Protein AF-K9ZYZ9-F1 (afdb_monomer_lite)

Sequence (178 aa):
MTRHLSLLMTLSVLTFGAAQAQQATPPATPASPTATEELRNLQREARQLELLSGLSAQDRATFEAWQREREAYLTRARELQTRELRAYMEALRGGKTPTAARADAEAAVLNDRRALEEQATRLRTTAREQATRYPRLAPGLGVQDRRAGAVRGGRADGVKFQRGVGPRDLRFAPHRHR

Radius of gyration: 36.18 Å; chains: 1; bounding box: 77×47×142 Å

Structure (mmCIF, N/CA/C/O backbone):
data_AF-K9ZYZ9-F1
#
_entry.id   AF-K9ZYZ9-F1
#
loop_
_atom_site.group_PDB
_atom_site.id
_atom_site.type_symbol
_atom_site.label_atom_id
_atom_site.label_alt_id
_atom_site.label_comp_id
_atom_site.label_asym_id
_atom_site.label_entity_id
_atom_site.label_seq_id
_atom_site.pdbx_PDB_ins_code
_atom_site.Cartn_x
_atom_site.Cartn_y
_atom_site.Cartn_z
_atom_site.occupancy
_atom_site.B_iso_or_equiv
_atom_site.auth_seq_id
_atom_site.auth_comp_id
_atom_site.auth_asym_id
_atom_site.auth_atom_id
_atom_site.pdbx_PDB_model_num
ATOM 1 N N . MET A 1 1 ? 34.414 -13.659 81.671 1.00 37.47 1 MET A N 1
ATOM 2 C CA . MET A 1 1 ? 35.618 -13.222 82.411 1.00 37.47 1 MET A CA 1
ATOM 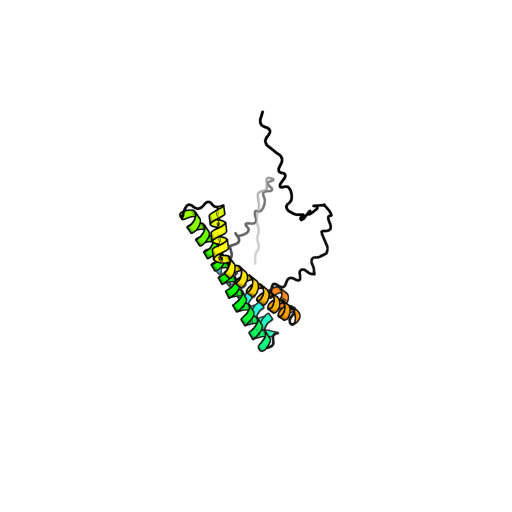3 C C . MET A 1 1 ? 36.750 -13.004 81.413 1.00 37.47 1 MET A C 1
ATOM 5 O O . MET A 1 1 ? 36.782 -13.742 80.440 1.00 37.47 1 MET A O 1
ATOM 9 N N . THR A 1 2 ? 37.601 -11.993 81.667 1.00 37.88 2 THR A N 1
ATOM 10 C CA . THR A 1 2 ? 38.967 -11.764 81.112 1.00 37.88 2 THR A CA 1
ATOM 11 C C . THR A 1 2 ? 39.092 -11.689 79.580 1.00 37.88 2 THR A C 1
ATOM 13 O O . THR A 1 2 ? 39.059 -12.706 78.906 1.00 37.88 2 THR A O 1
ATOM 16 N N . ARG A 1 3 ? 39.087 -10.509 78.936 1.00 42.47 3 ARG A N 1
ATOM 17 C CA . ARG A 1 3 ? 40.144 -9.464 78.858 1.00 42.47 3 ARG A CA 1
ATOM 18 C C . ARG A 1 3 ? 41.548 -9.998 78.532 1.00 42.47 3 ARG A C 1
ATOM 20 O O . ARG A 1 3 ? 42.086 -10.749 79.334 1.00 42.47 3 ARG A O 1
ATOM 27 N N . HIS A 1 4 ? 42.131 -9.484 77.440 1.00 39.50 4 HIS A N 1
ATOM 28 C CA . HIS A 1 4 ? 43.408 -8.734 77.344 1.00 39.50 4 HIS A CA 1
ATOM 29 C C . HIS A 1 4 ? 44.082 -8.962 75.968 1.00 39.50 4 HIS A C 1
ATOM 31 O O . HIS A 1 4 ? 44.212 -10.098 75.534 1.00 39.50 4 HIS A O 1
ATOM 37 N N . LEU A 1 5 ? 44.244 -7.911 75.142 1.00 42.88 5 LEU A N 1
ATOM 38 C CA . LEU A 1 5 ? 45.376 -6.947 75.095 1.00 42.88 5 LEU A CA 1
ATOM 39 C C . LEU A 1 5 ? 46.649 -7.625 74.557 1.00 42.88 5 LEU A C 1
ATOM 41 O O . LEU A 1 5 ? 47.185 -8.511 75.207 1.00 42.88 5 LEU A O 1
ATOM 45 N N . SER A 1 6 ? 47.105 -7.316 73.339 1.00 42.75 6 SER A N 1
ATOM 46 C CA . SER A 1 6 ? 48.182 -6.341 73.019 1.00 42.75 6 SER A CA 1
ATOM 47 C C . SER A 1 6 ? 48.950 -6.949 71.815 1.00 42.75 6 SER A C 1
ATOM 49 O O . SER A 1 6 ? 48.910 -8.162 71.671 1.00 42.75 6 SER A O 1
ATOM 51 N N . LEU A 1 7 ? 49.681 -6.296 70.908 1.00 41.38 7 LEU A N 1
ATOM 52 C CA . LEU A 1 7 ? 50.311 -4.980 70.806 1.00 41.38 7 LEU A CA 1
ATOM 53 C C . LEU A 1 7 ? 50.862 -4.850 69.354 1.00 41.38 7 LEU A C 1
ATOM 55 O O . LEU A 1 7 ? 51.276 -5.867 68.811 1.00 41.38 7 LEU A O 1
ATOM 59 N N . LEU A 1 8 ? 50.894 -3.621 68.803 1.00 46.09 8 LEU A N 1
ATOM 60 C CA . LEU A 1 8 ? 51.962 -2.940 68.011 1.00 46.09 8 LEU A CA 1
ATOM 61 C C . LEU A 1 8 ? 52.828 -3.765 67.015 1.00 46.09 8 LEU A C 1
ATOM 63 O O . LEU A 1 8 ? 53.312 -4.830 67.343 1.00 46.09 8 LEU A O 1
ATOM 67 N N . MET A 1 9 ? 53.228 -3.327 65.816 1.00 38.59 9 MET A N 1
ATOM 68 C CA . MET A 1 9 ? 53.682 -2.019 65.304 1.00 38.59 9 MET A CA 1
ATOM 69 C C . MET A 1 9 ? 54.060 -2.264 63.823 1.00 38.59 9 MET A C 1
ATOM 71 O O . MET A 1 9 ? 54.656 -3.297 63.535 1.00 38.59 9 MET A O 1
ATOM 75 N N . THR A 1 10 ? 53.691 -1.437 62.840 1.00 49.28 10 THR A N 1
ATOM 76 C CA . THR A 1 10 ? 54.568 -0.475 62.111 1.00 49.28 10 THR A CA 1
ATOM 77 C C . THR A 1 10 ? 53.709 0.058 60.947 1.00 49.28 10 THR A C 1
ATOM 79 O O . THR A 1 10 ? 53.140 -0.732 60.205 1.00 49.28 10 THR A O 1
ATOM 82 N N . LEU A 1 11 ? 53.270 1.317 60.889 1.00 44.84 11 LEU A N 1
ATOM 83 C CA . LEU A 1 11 ? 53.934 2.596 60.588 1.00 44.84 11 LEU A CA 1
ATOM 84 C C . LEU A 1 11 ? 54.586 2.714 59.189 1.00 44.84 11 LEU A C 1
ATOM 86 O O . LEU A 1 11 ? 55.776 2.486 59.027 1.00 44.84 11 LEU A O 1
ATOM 90 N N . SER A 1 12 ? 53.742 3.176 58.254 1.00 43.44 12 SER A N 1
ATOM 91 C CA . SER A 1 12 ? 53.945 4.223 57.230 1.00 43.44 12 SER A CA 1
ATOM 92 C C . SER A 1 12 ? 54.973 4.053 56.106 1.00 43.44 12 SER A C 1
ATOM 94 O O . SER A 1 12 ? 56.150 3.856 56.365 1.00 43.44 12 SER A O 1
ATOM 96 N N . VAL A 1 13 ? 54.528 4.344 54.870 1.00 47.28 13 VAL A N 1
ATOM 97 C CA . VAL A 1 13 ? 55.040 5.423 53.983 1.00 47.28 13 VAL A CA 1
ATOM 98 C C . VAL A 1 13 ? 54.209 5.462 52.677 1.00 47.28 13 VAL A C 1
ATOM 100 O O . VAL A 1 13 ? 54.127 4.459 51.983 1.00 47.28 13 VAL A O 1
ATOM 103 N N . LEU A 1 14 ? 53.547 6.615 52.443 1.00 43.44 14 LEU A N 1
ATOM 104 C CA . LEU A 1 14 ? 53.419 7.435 51.207 1.00 43.44 14 LEU A CA 1
ATOM 105 C C . LEU A 1 14 ? 53.279 6.702 49.838 1.00 43.44 14 LEU A C 1
ATOM 107 O O . LEU A 1 14 ? 53.998 5.763 49.561 1.00 43.44 14 LEU A O 1
ATOM 111 N N . THR A 1 15 ? 52.491 7.078 48.825 1.00 46.47 15 THR A N 1
ATOM 112 C CA . THR A 1 15 ? 51.802 8.313 48.411 1.00 46.47 15 THR A CA 1
ATOM 113 C C . THR A 1 15 ? 51.130 8.032 47.055 1.00 46.47 15 THR A C 1
ATOM 115 O O . THR A 1 15 ? 51.648 7.244 46.276 1.00 46.47 15 THR A O 1
ATOM 118 N N . PHE A 1 16 ? 50.050 8.765 46.768 1.00 39.34 16 PHE A N 1
ATOM 119 C CA . PHE A 1 16 ? 49.575 9.203 45.444 1.00 39.34 16 PHE A CA 1
ATOM 120 C C . PHE A 1 16 ? 49.409 8.182 44.305 1.00 39.34 16 PHE A C 1
ATOM 122 O O . PHE A 1 16 ? 50.348 7.796 43.620 1.00 39.34 16 PHE A O 1
ATOM 129 N N . GLY A 1 17 ? 48.144 7.933 43.969 1.00 35.38 17 GLY A N 1
ATOM 130 C CA . GLY A 1 17 ? 47.745 7.398 42.674 1.00 35.38 17 GLY A CA 1
ATOM 131 C C . GLY A 1 17 ? 46.231 7.380 42.543 1.00 35.38 17 GLY A C 1
ATOM 132 O O . GLY A 1 17 ? 45.600 6.360 42.787 1.00 35.38 17 GLY A O 1
ATOM 133 N N . ALA A 1 18 ? 45.638 8.521 42.188 1.00 46.59 18 ALA A N 1
ATOM 134 C CA . ALA A 1 18 ? 44.272 8.558 41.687 1.00 46.59 18 ALA A CA 1
ATOM 135 C C . ALA A 1 18 ? 44.209 7.718 40.401 1.00 46.59 18 ALA A C 1
ATOM 137 O O . ALA A 1 18 ? 44.675 8.150 39.350 1.00 46.59 18 ALA A O 1
ATOM 138 N N . ALA A 1 19 ? 43.648 6.517 40.488 1.00 41.50 19 ALA A N 1
ATOM 139 C CA . ALA A 1 19 ? 43.263 5.723 39.335 1.00 41.50 19 ALA A CA 1
ATOM 140 C C . ALA A 1 19 ? 41.840 5.227 39.577 1.00 41.50 19 ALA A C 1
ATOM 142 O O . ALA A 1 19 ? 41.511 4.661 40.617 1.00 41.50 19 ALA A O 1
ATOM 143 N N . GLN A 1 20 ? 40.987 5.580 38.628 1.00 41.41 20 GLN A N 1
ATOM 144 C CA . GLN A 1 20 ? 39.543 5.482 38.668 1.00 41.41 20 GLN A CA 1
ATOM 145 C C . GLN A 1 20 ? 39.057 4.094 39.089 1.00 41.41 20 GLN A C 1
ATOM 147 O O . GLN A 1 20 ? 39.465 3.079 38.527 1.00 41.41 20 GLN A O 1
ATOM 152 N N . ALA A 1 21 ? 38.103 4.073 40.017 1.00 42.34 21 ALA A N 1
ATOM 153 C CA . ALA A 1 21 ? 37.208 2.945 40.189 1.00 42.34 21 ALA A CA 1
ATOM 154 C C . ALA A 1 21 ? 36.414 2.761 38.885 1.00 42.34 21 ALA A C 1
ATOM 156 O O . ALA A 1 21 ? 35.399 3.419 38.658 1.00 42.34 21 ALA A O 1
ATOM 157 N N . GLN A 1 22 ? 36.897 1.882 38.007 1.00 40.94 22 GLN A N 1
ATOM 158 C CA . GLN A 1 22 ? 36.092 1.303 36.941 1.00 40.94 22 GLN A CA 1
ATOM 159 C C . GLN A 1 22 ? 35.005 0.462 37.612 1.00 40.94 22 GLN A C 1
ATOM 161 O O . GLN A 1 22 ? 35.207 -0.699 37.961 1.00 40.94 22 GLN A O 1
ATOM 166 N N . GLN A 1 23 ? 33.843 1.078 37.830 1.00 42.88 23 GLN A N 1
ATOM 167 C CA . GLN A 1 23 ? 32.598 0.348 38.001 1.00 42.88 23 GLN A CA 1
ATOM 168 C C . GLN A 1 23 ? 32.399 -0.483 36.735 1.00 42.88 23 GLN A C 1
ATOM 170 O O . GLN A 1 23 ? 31.988 0.032 35.696 1.00 42.88 23 GLN A O 1
ATOM 175 N N . ALA A 1 24 ? 32.736 -1.768 36.829 1.00 38.66 24 ALA A N 1
ATOM 176 C CA . ALA A 1 24 ? 32.354 -2.777 35.863 1.00 38.66 24 ALA A CA 1
ATOM 177 C C . ALA A 1 24 ? 30.822 -2.812 35.809 1.00 38.66 24 ALA A C 1
ATOM 179 O O . ALA A 1 24 ? 30.157 -3.468 36.609 1.00 38.66 24 ALA A O 1
ATOM 180 N N . THR A 1 25 ? 30.257 -2.035 34.890 1.00 49.38 25 THR A N 1
ATOM 181 C CA . THR A 1 25 ? 28.872 -2.184 34.466 1.00 49.38 25 THR A CA 1
ATOM 182 C C . THR A 1 25 ? 28.797 -3.555 33.793 1.00 49.38 25 THR A C 1
ATOM 184 O O . THR A 1 25 ? 29.571 -3.799 32.862 1.00 49.38 25 THR A O 1
ATOM 187 N N . PRO A 1 26 ? 27.946 -4.487 34.257 1.00 46.62 26 PRO A N 1
ATOM 188 C CA . PRO A 1 26 ? 27.780 -5.752 33.559 1.00 46.62 26 PRO A CA 1
ATOM 189 C C . PRO A 1 26 ? 27.327 -5.456 32.120 1.00 46.62 26 PRO A C 1
ATOM 191 O O . PRO A 1 26 ? 26.519 -4.541 31.919 1.00 46.62 26 PRO A O 1
ATOM 194 N N . PRO A 1 27 ? 27.845 -6.176 31.109 1.00 50.22 27 PRO A N 1
ATOM 195 C CA . PRO A 1 27 ? 27.427 -5.970 29.732 1.00 50.22 27 PRO A CA 1
ATOM 196 C C . PRO A 1 27 ? 25.919 -6.198 29.657 1.00 50.22 27 PRO A C 1
ATOM 198 O O . PRO A 1 27 ? 25.427 -7.259 30.045 1.00 50.22 27 PRO A O 1
ATOM 201 N N . ALA A 1 28 ? 25.185 -5.184 29.193 1.00 51.47 28 ALA A N 1
ATOM 202 C CA . ALA A 1 28 ? 23.761 -5.292 28.931 1.00 51.47 28 ALA A CA 1
ATOM 203 C C . ALA A 1 28 ? 23.550 -6.471 27.978 1.00 51.47 28 ALA A C 1
ATOM 205 O O . ALA A 1 28 ? 23.897 -6.404 26.798 1.00 51.47 28 ALA A O 1
ATOM 206 N N . THR A 1 29 ? 23.044 -7.582 28.510 1.00 55.88 29 THR A N 1
ATOM 207 C CA . THR A 1 29 ? 22.640 -8.723 27.700 1.00 55.88 29 THR A CA 1
ATOM 208 C C . THR A 1 29 ? 21.596 -8.204 26.711 1.00 55.88 29 THR A C 1
ATOM 210 O O . THR A 1 29 ? 20.603 -7.620 27.157 1.00 55.88 29 THR A O 1
ATOM 213 N N . PRO A 1 30 ? 21.800 -8.330 25.388 1.00 54.31 30 PRO A N 1
ATOM 214 C CA . PRO A 1 30 ? 20.784 -7.921 24.435 1.00 54.31 30 PRO A CA 1
ATOM 215 C C . PRO A 1 30 ? 19.534 -8.753 24.723 1.00 54.31 30 PRO A C 1
ATOM 217 O O . PRO A 1 30 ? 19.590 -9.983 24.709 1.00 54.31 30 PRO A O 1
ATOM 220 N N . ALA A 1 31 ? 18.423 -8.085 25.041 1.00 59.62 31 ALA A N 1
ATOM 221 C CA . ALA A 1 31 ? 17.139 -8.750 25.197 1.00 59.62 31 ALA A CA 1
ATOM 222 C C . ALA A 1 31 ? 16.891 -9.619 23.957 1.00 59.62 31 ALA A C 1
ATOM 224 O O . ALA A 1 31 ? 17.050 -9.145 22.828 1.00 59.62 31 ALA A O 1
ATOM 225 N N . SER A 1 32 ? 16.549 -10.893 24.162 1.00 53.97 32 SER A N 1
ATOM 226 C CA . SER A 1 32 ? 16.315 -11.821 23.059 1.00 53.97 32 SER A CA 1
ATOM 227 C C . SER A 1 32 ? 15.288 -11.216 22.089 1.00 53.97 32 SER A C 1
ATOM 229 O O . SER A 1 32 ? 14.242 -10.729 22.537 1.00 53.97 32 SER A O 1
ATOM 231 N N . PRO A 1 33 ? 15.565 -11.212 20.771 1.00 59.44 33 PRO A N 1
ATOM 232 C CA . PRO A 1 33 ? 14.722 -10.543 19.776 1.00 59.44 33 PRO A CA 1
ATOM 233 C C . PRO A 1 33 ? 13.265 -11.026 19.828 1.00 59.44 33 PRO A C 1
ATOM 235 O O . PRO A 1 33 ? 12.342 -10.228 19.684 1.00 59.44 33 PRO A O 1
ATOM 238 N N . THR A 1 34 ? 13.059 -12.296 20.174 1.00 68.44 34 THR A N 1
ATOM 239 C CA . THR A 1 34 ? 11.757 -12.947 20.360 1.00 68.44 34 THR A CA 1
ATOM 240 C C . THR A 1 34 ? 10.902 -12.332 21.471 1.00 68.44 34 THR A C 1
ATOM 242 O O . THR A 1 34 ? 9.741 -12.017 21.227 1.00 68.44 34 THR A O 1
ATOM 245 N N . ALA A 1 35 ? 11.458 -12.072 22.659 1.00 72.75 35 ALA A N 1
ATOM 246 C CA . ALA A 1 35 ? 10.697 -11.481 23.770 1.00 72.75 35 ALA A CA 1
ATOM 247 C C . ALA A 1 35 ? 10.266 -10.031 23.470 1.00 72.75 35 ALA A C 1
ATOM 249 O O . ALA A 1 35 ? 9.198 -9.574 23.880 1.00 72.75 35 ALA A O 1
ATOM 250 N N . THR A 1 36 ? 11.085 -9.305 22.703 1.00 79.94 36 THR A N 1
ATOM 251 C CA . THR A 1 36 ? 10.774 -7.931 22.281 1.00 79.94 36 THR A CA 1
ATOM 252 C C . THR A 1 36 ? 9.688 -7.902 21.200 1.00 79.94 36 THR A C 1
ATOM 254 O O . THR A 1 36 ? 8.842 -7.006 21.196 1.00 79.94 36 THR A O 1
ATOM 257 N N . GLU A 1 37 ? 9.687 -8.865 20.278 1.00 83.94 37 GLU A N 1
ATOM 258 C CA . GLU A 1 37 ? 8.647 -9.004 19.252 1.00 83.94 37 GLU A CA 1
ATOM 259 C C . GLU A 1 37 ? 7.301 -9.428 19.840 1.00 83.94 37 GLU A C 1
ATOM 261 O O . GLU A 1 37 ? 6.270 -8.857 19.479 1.00 83.94 37 GLU A O 1
ATOM 266 N N . GLU A 1 38 ? 7.311 -10.361 20.788 1.00 84.06 38 GLU A N 1
ATOM 267 C CA . GLU A 1 38 ? 6.110 -10.826 21.479 1.00 84.06 38 GLU A CA 1
ATOM 268 C C . GLU A 1 38 ? 5.439 -9.695 22.270 1.00 84.06 38 GLU A C 1
ATOM 270 O O . GLU A 1 38 ? 4.246 -9.439 22.099 1.00 84.06 38 GLU A O 1
ATOM 275 N N . LEU A 1 39 ? 6.216 -8.914 23.029 1.00 84.56 39 LEU A N 1
ATOM 276 C CA . LEU A 1 39 ? 5.705 -7.728 23.721 1.00 84.56 39 LEU A CA 1
ATOM 277 C C . LEU A 1 39 ? 5.085 -6.717 22.739 1.00 84.56 39 LEU A C 1
ATOM 279 O O . LEU A 1 39 ? 4.018 -6.159 22.999 1.00 84.56 39 LEU A O 1
ATOM 283 N N . ARG A 1 40 ? 5.719 -6.492 21.581 1.00 84.31 40 ARG A N 1
ATOM 284 C CA . ARG A 1 40 ? 5.173 -5.610 20.534 1.00 84.31 40 ARG A CA 1
ATOM 285 C C . ARG A 1 40 ? 3.882 -6.162 19.929 1.00 84.31 40 ARG A C 1
ATOM 287 O O . ARG A 1 40 ? 3.009 -5.370 19.577 1.00 84.31 40 ARG A O 1
ATOM 294 N N . ASN A 1 41 ? 3.749 -7.480 19.786 1.00 84.75 41 ASN A N 1
ATOM 295 C CA . ASN A 1 41 ? 2.516 -8.125 19.328 1.00 84.75 41 ASN A CA 1
ATOM 296 C C . ASN A 1 41 ? 1.385 -7.911 20.334 1.00 84.75 41 ASN A C 1
ATOM 298 O O . ASN A 1 41 ? 0.356 -7.351 19.960 1.00 84.75 41 ASN A O 1
ATOM 302 N N . LEU A 1 42 ? 1.620 -8.219 21.610 1.00 86.25 42 LEU A N 1
ATOM 303 C CA . LEU A 1 42 ? 0.635 -8.040 22.680 1.00 86.25 42 LEU A CA 1
ATOM 304 C C . LEU A 1 42 ? 0.203 -6.575 22.827 1.00 86.25 42 LEU A C 1
ATOM 306 O O . LEU A 1 42 ? -0.979 -6.279 22.967 1.00 86.25 42 LEU A O 1
ATOM 310 N N . GLN A 1 43 ? 1.133 -5.624 22.711 1.00 84.44 43 GLN A N 1
ATOM 311 C CA . GLN A 1 43 ? 0.803 -4.193 22.728 1.00 84.44 43 GLN A CA 1
ATOM 312 C C . GLN A 1 43 ? -0.012 -3.733 21.512 1.00 84.44 43 GLN A C 1
ATOM 314 O O . GLN A 1 43 ? -0.709 -2.716 21.585 1.00 84.44 43 GLN A O 1
ATOM 319 N N . ARG A 1 44 ? 0.121 -4.400 20.360 1.00 82.56 44 ARG A N 1
ATOM 320 C CA . ARG A 1 44 ? -0.715 -4.125 19.182 1.00 82.56 44 ARG A CA 1
ATOM 321 C C . ARG A 1 44 ? -2.112 -4.694 19.379 1.00 82.56 44 ARG A C 1
ATOM 323 O O . ARG A 1 44 ? -3.080 -3.981 19.140 1.00 82.56 44 ARG A O 1
ATOM 330 N N . GLU A 1 45 ? -2.193 -5.919 19.878 1.00 84.00 45 GLU A N 1
ATOM 331 C CA . GLU A 1 45 ? -3.449 -6.610 20.149 1.00 84.00 45 GLU A CA 1
ATOM 332 C C . GLU A 1 45 ? -4.270 -5.903 21.234 1.00 84.00 45 GLU A C 1
ATOM 334 O O . GLU A 1 45 ? -5.437 -5.595 21.011 1.00 84.00 45 GLU A O 1
ATOM 339 N N . ALA A 1 46 ? -3.650 -5.523 22.355 1.00 83.50 46 ALA A N 1
ATOM 340 C CA . ALA A 1 46 ? -4.314 -4.773 23.421 1.00 83.50 46 ALA A CA 1
ATOM 341 C C . ALA A 1 46 ? -4.899 -3.445 22.914 1.00 83.50 46 ALA A C 1
ATOM 343 O O . ALA A 1 46 ? -6.061 -3.137 23.173 1.00 83.50 46 ALA A O 1
ATOM 344 N N . ARG A 1 47 ? -4.129 -2.688 22.117 1.00 80.44 47 ARG A N 1
ATOM 345 C CA . ARG A 1 47 ? -4.617 -1.449 21.488 1.00 80.44 47 ARG A CA 1
ATOM 346 C C . ARG A 1 47 ? -5.759 -1.710 20.517 1.00 80.44 47 ARG A C 1
ATOM 348 O O . ARG A 1 47 ? -6.701 -0.930 20.460 1.00 80.44 47 ARG A O 1
ATOM 355 N N . GLN A 1 48 ? -5.695 -2.791 19.748 1.00 81.88 48 GLN A N 1
ATOM 356 C CA . GLN A 1 48 ? -6.771 -3.157 18.836 1.00 81.88 48 GLN A CA 1
ATOM 357 C C . GLN A 1 48 ? -8.052 -3.505 19.601 1.00 81.88 48 GLN A C 1
ATOM 359 O O . GLN A 1 48 ? -9.116 -3.011 19.243 1.00 81.88 48 GLN A O 1
ATOM 364 N N . LEU A 1 49 ? -7.957 -4.281 20.680 1.00 84.12 49 LEU A N 1
ATOM 365 C CA . LEU A 1 49 ? -9.098 -4.617 21.532 1.00 84.12 49 LEU A CA 1
ATOM 366 C C . LEU A 1 49 ? -9.710 -3.375 22.191 1.00 84.12 49 LEU A C 1
ATOM 368 O O . LEU A 1 49 ? -10.931 -3.221 22.185 1.00 84.12 49 LEU A O 1
ATOM 372 N N . GLU A 1 50 ? -8.878 -2.459 22.687 1.00 81.38 50 GLU A N 1
ATOM 373 C CA . GLU A 1 50 ? -9.326 -1.181 23.245 1.00 81.38 50 GLU A CA 1
ATOM 374 C C . GLU A 1 50 ? -10.095 -0.358 22.199 1.00 81.38 50 GLU A C 1
ATOM 376 O O . GLU A 1 50 ? -11.212 0.087 22.465 1.00 81.38 50 GLU A O 1
ATOM 381 N N . LEU A 1 51 ? -9.561 -0.240 20.978 1.00 78.25 51 LEU A N 1
ATOM 382 C CA . LEU A 1 51 ? -10.220 0.465 19.872 1.00 78.25 51 LEU A CA 1
ATOM 383 C C . LEU A 1 51 ? -11.559 -0.184 19.491 1.00 78.25 51 LEU A C 1
ATOM 385 O O . LEU A 1 51 ? -12.527 0.525 19.224 1.00 78.25 51 LEU A O 1
ATOM 389 N N . LEU A 1 52 ? -11.626 -1.518 19.484 1.00 82.56 52 LEU A N 1
ATOM 390 C CA . LEU A 1 52 ? -12.832 -2.262 19.118 1.00 82.56 52 LEU A CA 1
ATOM 391 C C . LEU A 1 52 ? -13.921 -2.230 20.195 1.00 82.56 52 LEU A C 1
ATOM 393 O O . LEU A 1 52 ? -15.101 -2.259 19.853 1.00 82.56 52 LEU A O 1
ATOM 397 N N . SER A 1 53 ? -13.557 -2.156 21.477 1.00 83.25 53 SER A N 1
ATOM 398 C CA . SER A 1 53 ? -14.525 -2.147 22.585 1.00 83.25 53 SER A CA 1
ATOM 399 C C . SER A 1 53 ? -15.448 -0.922 22.601 1.00 83.25 53 SER A C 1
ATOM 401 O O . SER A 1 53 ? -16.539 -0.982 23.162 1.00 83.25 53 SER A O 1
ATOM 403 N N . GLY A 1 54 ? -15.029 0.180 21.970 1.00 79.31 54 GLY A N 1
ATOM 404 C CA . GLY A 1 54 ? -15.806 1.417 21.876 1.00 79.31 54 GLY A CA 1
ATOM 405 C C . GLY A 1 54 ? -16.729 1.499 20.657 1.00 79.31 54 GLY A C 1
ATOM 406 O O . GLY A 1 54 ? -17.387 2.523 20.480 1.00 79.31 54 GLY A O 1
ATOM 407 N N . LEU A 1 55 ? -16.752 0.474 19.798 1.00 85.75 55 LEU A N 1
ATOM 408 C CA . LEU A 1 55 ? -17.511 0.470 18.547 1.00 85.75 55 LEU A CA 1
ATOM 409 C C . LEU A 1 55 ? -18.827 -0.294 18.681 1.00 85.75 55 LEU A C 1
ATOM 411 O O . LEU A 1 55 ? -18.915 -1.315 19.362 1.00 85.75 55 LEU A O 1
ATOM 415 N N . SER A 1 56 ? -19.844 0.162 17.947 1.00 88.38 56 SER A N 1
ATOM 416 C CA . SER A 1 56 ? -21.039 -0.648 17.714 1.00 88.38 56 SER A CA 1
ATOM 417 C C . SER A 1 56 ? -20.670 -1.926 16.944 1.00 88.38 56 SER A C 1
ATOM 419 O O . SER A 1 56 ? -19.676 -1.959 16.214 1.00 88.38 56 SER A O 1
ATOM 421 N N . ALA A 1 57 ? -21.488 -2.978 17.044 1.00 88.00 57 ALA A N 1
ATOM 422 C CA . ALA A 1 57 ? -21.255 -4.217 16.294 1.00 88.00 57 ALA A CA 1
ATOM 423 C C . ALA A 1 57 ? -21.166 -3.976 14.771 1.00 88.00 57 ALA A C 1
ATOM 425 O O . ALA A 1 57 ? -20.341 -4.582 14.087 1.00 88.00 57 ALA A O 1
ATOM 426 N N . GLN A 1 58 ? -21.969 -3.043 14.250 1.00 87.12 58 GLN A N 1
ATOM 427 C CA . GLN A 1 58 ? -21.969 -2.674 12.835 1.00 87.12 58 GLN A CA 1
ATOM 428 C C . GLN A 1 58 ? -20.695 -1.919 12.429 1.00 87.12 58 GLN A C 1
ATOM 430 O O . GLN A 1 58 ? -20.095 -2.214 11.391 1.00 87.12 58 GLN A O 1
ATOM 435 N N . ASP A 1 59 ? -20.243 -0.962 13.241 1.00 86.50 59 ASP A N 1
ATOM 436 C CA . ASP A 1 59 ? -19.024 -0.204 12.941 1.00 86.50 59 ASP A CA 1
ATOM 437 C C . ASP A 1 59 ? -17.769 -1.066 13.112 1.00 86.50 59 ASP A C 1
ATOM 439 O O . ASP A 1 59 ? -16.834 -0.945 12.322 1.00 86.50 59 ASP A O 1
ATOM 443 N N . ARG A 1 60 ? -17.780 -2.008 14.064 1.00 88.75 60 ARG A N 1
ATOM 444 C CA . ARG A 1 60 ? -16.740 -3.031 14.207 1.00 88.75 60 ARG A CA 1
ATOM 445 C C . ARG A 1 60 ? -16.611 -3.879 12.945 1.00 88.75 60 ARG A C 1
ATOM 447 O O . ARG A 1 60 ? -15.512 -3.987 12.409 1.00 88.75 60 ARG A O 1
ATOM 454 N N . ALA A 1 61 ? -17.719 -4.407 12.424 1.00 89.81 61 ALA A N 1
ATOM 455 C CA . ALA A 1 61 ? -17.708 -5.173 11.176 1.00 89.81 61 ALA A CA 1
ATOM 456 C C . ALA A 1 61 ? -17.185 -4.337 9.993 1.00 89.81 61 ALA A C 1
ATOM 458 O O . ALA A 1 61 ? -16.411 -4.829 9.170 1.00 89.81 61 ALA A O 1
ATOM 459 N N . THR A 1 62 ? -17.557 -3.054 9.936 1.00 88.50 62 THR A N 1
ATOM 460 C CA . THR A 1 62 ? -17.089 -2.123 8.897 1.00 88.50 62 THR A CA 1
ATOM 461 C C . THR A 1 62 ? -15.584 -1.868 9.010 1.00 88.50 62 THR A C 1
ATOM 463 O O . THR A 1 62 ? -14.873 -1.876 8.007 1.00 88.50 62 THR A O 1
ATOM 466 N N . PHE A 1 63 ? -15.073 -1.659 10.224 1.00 87.56 63 PHE A N 1
ATOM 467 C CA . PHE A 1 63 ? -13.650 -1.445 10.483 1.00 87.56 63 PHE A CA 1
ATOM 468 C C . PHE A 1 63 ? -12.813 -2.694 10.178 1.00 87.56 63 PHE A C 1
ATOM 470 O O . PHE A 1 63 ? -11.784 -2.594 9.515 1.00 87.56 63 PHE A O 1
ATOM 477 N N . GLU A 1 64 ? -13.270 -3.878 10.585 1.00 89.19 64 GLU A N 1
ATOM 478 C CA . GLU A 1 64 ? -12.611 -5.150 10.263 1.00 89.19 64 GLU A CA 1
ATOM 479 C C . GLU A 1 64 ? -12.597 -5.412 8.747 1.00 89.19 64 GLU A C 1
ATOM 481 O O . GLU A 1 64 ? -11.580 -5.839 8.195 1.00 89.19 64 GLU A O 1
ATOM 486 N N . ALA A 1 65 ? -13.690 -5.106 8.038 1.00 91.44 65 ALA A N 1
ATOM 487 C CA . ALA A 1 65 ? -13.728 -5.183 6.578 1.00 91.44 65 ALA A CA 1
ATOM 488 C C . ALA A 1 65 ? -12.729 -4.214 5.925 1.00 91.44 65 ALA A C 1
ATOM 490 O O . ALA A 1 65 ? -11.973 -4.624 5.043 1.00 91.44 65 ALA A O 1
ATOM 491 N N . TRP A 1 66 ? -12.671 -2.969 6.404 1.00 91.31 66 TRP A N 1
ATOM 492 C CA . TRP A 1 66 ? -11.704 -1.973 5.943 1.00 91.31 66 TRP A CA 1
ATOM 493 C C . TRP A 1 66 ? -10.252 -2.420 6.174 1.00 91.31 66 TRP A C 1
ATOM 495 O O . TRP A 1 66 ? -9.414 -2.259 5.286 1.00 91.31 66 TRP A O 1
ATOM 505 N N . GLN A 1 67 ? -9.942 -3.026 7.328 1.00 89.81 67 GLN A N 1
ATOM 506 C CA . GLN A 1 67 ? -8.602 -3.555 7.606 1.00 89.81 67 GLN A CA 1
ATOM 507 C C . GLN A 1 67 ? -8.204 -4.641 6.604 1.00 89.81 67 GLN A C 1
ATOM 509 O O . GLN A 1 67 ? -7.129 -4.552 6.007 1.00 89.81 67 GLN A O 1
ATOM 514 N N . ARG A 1 68 ? -9.086 -5.618 6.360 1.00 92.69 68 ARG A N 1
ATOM 515 C CA . ARG A 1 68 ? -8.844 -6.680 5.370 1.00 92.69 68 ARG A CA 1
ATOM 516 C C . ARG A 1 68 ? -8.649 -6.116 3.966 1.00 92.69 68 ARG A C 1
ATOM 518 O O . ARG A 1 68 ? -7.740 -6.529 3.249 1.00 92.69 68 ARG A O 1
ATOM 525 N N . GLU A 1 69 ? -9.470 -5.145 3.567 1.00 93.25 69 GLU A N 1
ATOM 526 C CA . GLU A 1 69 ? -9.338 -4.504 2.256 1.00 93.25 69 GLU A CA 1
ATOM 527 C C . GLU A 1 69 ? -8.019 -3.725 2.136 1.00 93.25 69 GLU A C 1
ATOM 529 O O . GLU A 1 69 ? -7.370 -3.760 1.087 1.00 93.25 69 GLU A O 1
ATOM 534 N N . ARG A 1 70 ? -7.572 -3.074 3.215 1.00 93.50 70 ARG A N 1
ATOM 535 C CA . ARG A 1 70 ? -6.272 -2.398 3.274 1.00 93.50 70 ARG A CA 1
ATOM 536 C C . ARG A 1 70 ? -5.109 -3.380 3.141 1.00 93.50 70 ARG A C 1
ATOM 538 O O . ARG A 1 70 ? -4.148 -3.080 2.437 1.00 93.50 70 ARG A O 1
ATOM 545 N N . GLU A 1 71 ? -5.165 -4.531 3.799 1.00 93.31 71 GLU A N 1
ATOM 546 C CA . GLU A 1 71 ? -4.139 -5.571 3.656 1.00 93.31 71 GLU A CA 1
ATOM 547 C C . GLU A 1 71 ? -4.092 -6.113 2.227 1.00 93.31 71 GLU A C 1
ATOM 549 O O . GLU A 1 71 ? -3.021 -6.147 1.619 1.00 93.31 71 GLU A O 1
ATOM 554 N N . ALA A 1 72 ? -5.252 -6.427 1.646 1.00 93.88 72 ALA A N 1
ATOM 555 C CA . ALA A 1 72 ? -5.351 -6.848 0.252 1.00 93.88 72 ALA A CA 1
ATOM 556 C C . ALA A 1 72 ? -4.799 -5.784 -0.716 1.00 93.88 72 ALA A C 1
ATOM 558 O O . ALA A 1 72 ? -4.083 -6.120 -1.661 1.00 93.88 72 ALA A O 1
ATOM 559 N N . TYR A 1 73 ? -5.077 -4.500 -0.465 1.00 95.31 73 TYR A N 1
ATOM 560 C CA . TYR A 1 73 ? -4.499 -3.380 -1.213 1.00 95.31 73 TYR A CA 1
ATOM 561 C C . TYR A 1 73 ? -2.964 -3.375 -1.144 1.00 95.31 73 TYR A C 1
ATOM 563 O O . TYR A 1 73 ? -2.303 -3.252 -2.174 1.00 95.31 73 TYR A O 1
ATOM 571 N N . LEU A 1 74 ? -2.382 -3.538 0.051 1.00 93.94 74 LEU A N 1
ATOM 572 C CA . LEU A 1 74 ? -0.926 -3.553 0.229 1.00 93.94 74 LEU A CA 1
ATOM 573 C C . LEU A 1 74 ? -0.273 -4.736 -0.493 1.00 93.94 74 LEU A C 1
ATOM 575 O O . LEU A 1 74 ? 0.776 -4.564 -1.116 1.00 93.94 74 LEU A O 1
ATOM 579 N N . THR A 1 75 ? -0.896 -5.913 -0.439 1.00 95.00 75 THR A N 1
ATOM 580 C CA . THR A 1 75 ? -0.434 -7.101 -1.166 1.00 95.00 75 THR A CA 1
ATOM 581 C C . THR A 1 75 ? -0.459 -6.859 -2.673 1.00 95.00 75 THR A C 1
ATOM 583 O O . THR A 1 75 ? 0.583 -6.964 -3.321 1.00 95.00 75 THR A O 1
ATOM 586 N N . ARG A 1 76 ? -1.593 -6.404 -3.222 1.00 95.06 76 ARG A N 1
ATOM 587 C CA . ARG A 1 76 ? -1.726 -6.101 -4.657 1.00 95.06 76 ARG A CA 1
ATOM 588 C C . ARG A 1 76 ? -0.754 -5.026 -5.131 1.00 95.06 76 ARG A C 1
ATOM 590 O O . ARG A 1 76 ? -0.219 -5.127 -6.230 1.00 95.06 76 ARG A O 1
ATOM 597 N N . ALA A 1 77 ? -0.486 -4.010 -4.312 1.00 95.19 77 ALA A N 1
ATOM 598 C CA . ALA A 1 77 ? 0.493 -2.977 -4.640 1.00 95.19 77 ALA A CA 1
ATOM 599 C C . ALA A 1 77 ? 1.914 -3.555 -4.789 1.00 95.19 77 ALA A C 1
ATOM 601 O O . ALA A 1 77 ? 2.630 -3.191 -5.722 1.00 95.19 77 ALA A O 1
ATOM 602 N N . ARG A 1 78 ? 2.317 -4.489 -3.915 1.00 95.94 78 ARG A N 1
ATOM 603 C CA . ARG A 1 78 ? 3.616 -5.185 -4.015 1.00 95.94 78 ARG A CA 1
ATOM 604 C C . ARG A 1 78 ? 3.672 -6.124 -5.220 1.00 95.94 78 ARG A C 1
ATOM 606 O O . ARG A 1 78 ? 4.679 -6.169 -5.927 1.00 95.94 78 ARG A O 1
ATOM 613 N N . GLU A 1 79 ? 2.589 -6.849 -5.483 1.00 96.25 79 GLU A N 1
ATOM 614 C CA . GLU A 1 79 ? 2.472 -7.720 -6.657 1.00 96.25 79 GLU A CA 1
ATOM 615 C C . GLU A 1 79 ? 2.556 -6.921 -7.961 1.00 96.25 79 GLU A C 1
ATOM 617 O O . GLU A 1 79 ? 3.231 -7.332 -8.903 1.00 96.25 79 GLU A O 1
ATOM 622 N N . LEU A 1 80 ? 1.922 -5.748 -8.016 1.00 97.06 80 LEU A N 1
ATOM 623 C CA . LEU A 1 80 ? 2.008 -4.831 -9.146 1.00 97.06 80 LEU A CA 1
ATOM 624 C C . LEU A 1 80 ? 3.449 -4.372 -9.400 1.00 97.06 80 LEU A C 1
ATOM 626 O O . LEU A 1 80 ? 3.920 -4.479 -10.528 1.00 97.06 80 LEU A O 1
ATOM 630 N N . GLN A 1 81 ? 4.159 -3.925 -8.358 1.00 95.62 81 GLN A N 1
ATOM 631 C CA . GLN A 1 81 ? 5.570 -3.528 -8.464 1.00 95.62 81 GLN A CA 1
ATOM 632 C C . GLN A 1 81 ? 6.445 -4.680 -8.969 1.00 95.62 81 GLN A C 1
ATOM 634 O O . GLN A 1 81 ? 7.319 -4.488 -9.811 1.00 95.62 81 GLN A O 1
ATOM 639 N N . THR A 1 82 ? 6.179 -5.895 -8.487 1.00 97.69 82 THR A N 1
ATOM 640 C CA . THR A 1 82 ? 6.901 -7.096 -8.920 1.00 97.69 82 THR A CA 1
ATOM 641 C C . THR A 1 82 ? 6.645 -7.400 -10.397 1.00 97.69 82 THR A C 1
ATOM 643 O O . THR A 1 82 ? 7.579 -7.727 -11.128 1.00 97.69 82 THR A O 1
ATOM 646 N N . ARG A 1 83 ? 5.393 -7.275 -10.857 1.00 97.00 83 ARG A N 1
ATOM 647 C CA . ARG A 1 83 ? 5.023 -7.477 -12.267 1.00 97.00 83 ARG A CA 1
ATOM 648 C C . ARG A 1 83 ? 5.637 -6.421 -13.180 1.00 97.00 83 ARG A C 1
ATOM 650 O O . ARG A 1 83 ? 6.176 -6.782 -14.219 1.00 97.00 83 ARG A O 1
ATOM 657 N N . GLU A 1 84 ? 5.621 -5.156 -12.772 1.00 97.25 84 GLU A N 1
ATOM 658 C CA . GLU A 1 84 ? 6.263 -4.060 -13.506 1.00 97.25 84 GLU A CA 1
ATOM 659 C C . GLU A 1 84 ? 7.770 -4.303 -13.658 1.00 97.25 84 GLU A C 1
ATOM 661 O O . GLU A 1 84 ? 8.303 -4.256 -14.765 1.00 97.25 84 GLU A O 1
ATOM 666 N N . LEU A 1 85 ? 8.456 -4.660 -12.567 1.00 98.06 85 LEU A N 1
ATOM 667 C CA . LEU A 1 85 ? 9.884 -4.974 -12.607 1.00 98.06 85 LEU A CA 1
ATOM 668 C C . LEU A 1 85 ? 10.182 -6.189 -13.496 1.00 98.06 85 LEU A C 1
ATOM 670 O O . LEU A 1 85 ? 11.170 -6.192 -14.232 1.00 98.06 85 LEU A O 1
ATOM 674 N N . ARG A 1 86 ? 9.328 -7.217 -13.455 1.00 98.31 86 ARG A N 1
ATOM 675 C CA . ARG A 1 86 ? 9.470 -8.395 -14.317 1.00 98.31 86 ARG A CA 1
ATOM 676 C C . ARG A 1 86 ? 9.325 -8.024 -15.793 1.00 98.31 86 ARG A C 1
ATOM 678 O O . ARG A 1 86 ? 10.199 -8.391 -16.572 1.00 98.31 86 ARG A O 1
ATOM 685 N N . ALA A 1 87 ? 8.300 -7.253 -16.153 1.00 97.94 87 ALA A N 1
ATOM 686 C CA . ALA A 1 87 ? 8.093 -6.778 -17.521 1.00 97.94 87 ALA A CA 1
ATOM 687 C C . ALA A 1 87 ? 9.281 -5.932 -18.014 1.00 97.94 87 ALA A C 1
ATOM 689 O O . ALA A 1 87 ? 9.760 -6.118 -19.132 1.00 97.94 87 ALA A O 1
ATOM 690 N N . TYR A 1 88 ? 9.822 -5.066 -17.151 1.00 98.19 88 TYR A N 1
ATOM 691 C CA . TYR A 1 88 ? 11.025 -4.287 -17.446 1.00 98.19 88 TYR A CA 1
ATOM 692 C C . TYR A 1 88 ? 12.234 -5.188 -17.738 1.00 98.19 88 TYR A C 1
ATOM 694 O O . TYR A 1 88 ? 12.932 -5.008 -18.736 1.00 98.19 88 TYR A O 1
ATOM 702 N N . MET A 1 89 ? 12.470 -6.194 -16.893 1.00 98.56 89 MET A N 1
ATOM 703 C CA . MET A 1 89 ? 13.573 -7.137 -17.080 1.00 98.56 89 MET A CA 1
ATOM 704 C C . MET A 1 89 ? 13.420 -7.996 -18.337 1.00 98.56 89 MET A C 1
ATOM 706 O O . MET A 1 89 ? 14.411 -8.257 -19.017 1.00 98.56 89 MET A O 1
ATOM 710 N N . GLU A 1 90 ? 12.208 -8.447 -18.649 1.00 98.31 90 GLU A N 1
ATOM 711 C CA . GLU A 1 90 ? 11.921 -9.202 -19.871 1.00 98.31 90 GLU A CA 1
ATOM 712 C C . GLU A 1 90 ? 12.176 -8.353 -21.120 1.00 98.31 90 GLU A C 1
ATOM 714 O O . GLU A 1 90 ? 12.841 -8.814 -22.048 1.00 98.31 90 GLU A O 1
ATOM 719 N N . ALA A 1 91 ? 11.756 -7.086 -21.110 1.00 97.94 91 ALA A N 1
ATOM 720 C CA . ALA A 1 91 ? 12.023 -6.148 -22.194 1.00 97.94 91 ALA A CA 1
ATOM 721 C C . ALA A 1 91 ? 13.529 -5.896 -22.400 1.00 97.94 91 ALA A C 1
ATOM 723 O O . ALA A 1 91 ? 14.004 -5.922 -23.537 1.00 97.94 91 ALA A O 1
ATOM 724 N N . LEU A 1 92 ? 14.296 -5.720 -21.316 1.00 98.06 92 LEU A N 1
ATOM 725 C CA . LEU A 1 92 ? 15.757 -5.593 -21.389 1.00 98.06 92 LEU A CA 1
ATOM 726 C C . LEU A 1 92 ? 16.427 -6.859 -21.936 1.00 98.06 92 LEU A C 1
ATOM 728 O O . LEU A 1 92 ? 17.307 -6.771 -22.789 1.00 98.06 92 LEU A O 1
ATOM 732 N N . ARG A 1 93 ? 16.003 -8.044 -21.477 1.00 98.19 93 ARG A N 1
ATOM 733 C CA . ARG A 1 93 ? 16.508 -9.332 -21.991 1.00 98.19 93 ARG A CA 1
ATOM 734 C C . ARG A 1 93 ? 16.183 -9.528 -23.470 1.00 98.19 93 ARG A C 1
ATOM 736 O O . ARG A 1 93 ? 16.967 -10.148 -24.178 1.00 98.19 93 ARG A O 1
ATOM 743 N N . GLY A 1 94 ? 15.074 -8.959 -23.938 1.00 97.81 94 GLY A N 1
ATOM 744 C CA . GLY A 1 94 ? 14.710 -8.886 -25.353 1.00 97.81 94 GLY A CA 1
ATOM 745 C C . GLY A 1 94 ? 15.515 -7.869 -26.174 1.00 97.81 94 GLY A C 1
ATOM 746 O O . GLY A 1 94 ? 15.189 -7.655 -27.338 1.00 97.81 94 GLY A O 1
ATOM 747 N N . GLY A 1 95 ? 16.532 -7.219 -25.595 1.00 97.94 95 GLY A N 1
ATOM 748 C CA . GLY A 1 95 ? 17.415 -6.280 -26.293 1.00 97.94 95 GLY A CA 1
ATOM 749 C C . GLY A 1 95 ? 16.867 -4.858 -26.423 1.00 97.94 95 GLY A C 1
ATOM 750 O O . GLY A 1 95 ? 17.446 -4.045 -27.144 1.00 97.94 95 GLY A O 1
ATOM 751 N N . LYS A 1 96 ? 15.762 -4.524 -25.742 1.00 97.88 96 LYS A N 1
ATOM 752 C CA . LYS A 1 96 ? 15.236 -3.153 -25.746 1.00 97.88 96 LYS A CA 1
ATOM 753 C C . LYS A 1 96 ? 16.153 -2.219 -24.960 1.00 97.88 96 LYS A C 1
ATOM 755 O O . LYS A 1 96 ? 16.784 -2.606 -23.978 1.00 97.88 96 LYS A O 1
ATOM 760 N N . THR A 1 97 ? 16.186 -0.951 -25.367 1.00 98.38 97 THR A N 1
ATOM 761 C CA . THR A 1 97 ? 16.865 0.093 -24.592 1.00 98.38 97 THR A CA 1
ATOM 762 C C . THR A 1 97 ? 16.147 0.313 -23.253 1.00 98.38 97 THR A C 1
ATOM 764 O O . THR A 1 97 ? 14.934 0.090 -23.171 1.00 98.38 97 THR A O 1
ATOM 767 N N . PRO A 1 98 ? 16.836 0.803 -22.204 1.00 97.94 98 PRO A N 1
ATOM 768 C CA . PRO A 1 98 ? 16.215 1.045 -20.898 1.00 97.94 98 PRO A CA 1
ATOM 769 C C . PRO A 1 98 ? 14.957 1.921 -20.952 1.00 97.94 98 PRO A C 1
ATOM 771 O O . PRO A 1 98 ? 13.975 1.642 -20.269 1.00 97.94 98 PRO A O 1
ATOM 774 N N . THR A 1 99 ? 14.950 2.950 -21.802 1.00 98.31 99 THR A N 1
ATOM 775 C CA . THR A 1 99 ? 13.793 3.840 -21.970 1.00 98.31 99 THR A CA 1
ATOM 776 C C . THR A 1 99 ? 12.588 3.107 -22.561 1.00 98.31 99 THR A C 1
ATOM 778 O O . THR A 1 99 ? 11.480 3.252 -22.049 1.00 98.31 99 THR A O 1
ATOM 781 N N . ALA A 1 100 ? 12.796 2.292 -23.601 1.00 97.94 100 ALA A N 1
ATOM 782 C CA . ALA A 1 100 ? 11.724 1.509 -24.215 1.00 97.94 100 ALA A CA 1
ATOM 783 C C . ALA A 1 100 ? 11.207 0.419 -23.262 1.00 97.94 100 ALA A C 1
ATOM 785 O O . ALA A 1 100 ? 10.001 0.282 -23.084 1.00 97.94 100 ALA A O 1
ATOM 786 N N . ALA A 1 101 ? 12.111 -0.284 -22.572 1.00 98.00 101 ALA A N 1
ATOM 787 C CA . ALA A 1 101 ? 11.752 -1.296 -21.582 1.00 98.00 101 ALA A CA 1
ATOM 788 C C . ALA A 1 101 ? 10.905 -0.726 -20.437 1.00 98.00 101 ALA A C 1
ATOM 790 O O . ALA A 1 101 ? 9.970 -1.375 -19.970 1.00 98.00 101 ALA A O 1
ATOM 791 N N . ARG A 1 102 ? 11.205 0.501 -19.993 1.00 97.69 102 ARG A N 1
ATOM 792 C CA . ARG A 1 102 ? 10.411 1.195 -18.976 1.00 97.69 102 ARG A CA 1
ATOM 793 C C . ARG A 1 102 ? 9.015 1.548 -19.482 1.00 97.69 102 ARG A C 1
ATOM 795 O O . ARG A 1 102 ? 8.049 1.313 -18.765 1.00 97.69 102 ARG A O 1
ATOM 802 N N . ALA A 1 103 ? 8.908 2.075 -20.701 1.00 97.75 103 ALA A N 1
ATOM 803 C CA . ALA A 1 103 ? 7.616 2.401 -21.299 1.00 97.75 103 ALA A CA 1
ATOM 804 C C . ALA A 1 103 ? 6.722 1.155 -21.431 1.00 97.75 103 ALA A C 1
ATOM 806 O O . ALA A 1 103 ? 5.544 1.206 -21.083 1.00 97.75 103 ALA A O 1
ATOM 807 N N . ASP A 1 104 ? 7.291 0.023 -21.852 1.00 97.00 104 ASP A N 1
ATOM 808 C CA . ASP A 1 104 ? 6.558 -1.242 -21.951 1.00 97.00 104 ASP A CA 1
ATOM 809 C C . ASP A 1 104 ? 6.119 -1.772 -20.583 1.00 97.00 104 ASP A C 1
ATOM 811 O O . ASP A 1 104 ? 4.979 -2.209 -20.423 1.00 97.00 104 ASP A O 1
ATOM 815 N N . ALA A 1 105 ? 7.003 -1.713 -19.583 1.00 97.00 105 ALA A N 1
ATOM 816 C CA . ALA A 1 105 ? 6.692 -2.136 -18.222 1.00 97.00 105 ALA A CA 1
ATOM 817 C C . ALA A 1 105 ? 5.564 -1.301 -17.603 1.00 97.00 105 ALA A C 1
ATOM 819 O O . ALA A 1 105 ? 4.634 -1.859 -17.023 1.00 97.00 105 ALA A O 1
ATOM 820 N N . GLU A 1 106 ? 5.615 0.025 -17.765 1.00 96.75 106 GLU A N 1
ATOM 821 C CA . GLU A 1 106 ? 4.574 0.944 -17.299 1.00 96.75 106 GLU A CA 1
ATOM 822 C C . GLU A 1 106 ? 3.244 0.698 -18.030 1.00 96.75 106 GLU A C 1
ATOM 824 O O . GLU A 1 106 ? 2.187 0.672 -17.393 1.00 96.75 106 GLU A O 1
ATOM 829 N N . ALA A 1 107 ? 3.285 0.455 -19.344 1.00 96.62 107 ALA A N 1
ATOM 830 C CA . ALA A 1 107 ? 2.102 0.128 -20.136 1.00 96.62 107 ALA A CA 1
ATOM 831 C C . ALA A 1 107 ? 1.459 -1.199 -19.698 1.00 96.62 107 ALA A C 1
ATOM 833 O O . ALA A 1 107 ? 0.235 -1.275 -19.582 1.00 96.62 107 ALA A O 1
ATOM 834 N N . ALA A 1 108 ? 2.270 -2.216 -19.386 1.00 95.31 108 ALA A N 1
ATOM 835 C CA . ALA A 1 108 ? 1.800 -3.532 -18.954 1.00 95.31 108 ALA A CA 1
ATOM 836 C C . ALA A 1 108 ? 0.999 -3.495 -17.640 1.00 95.31 108 ALA A C 1
ATOM 838 O O . ALA A 1 108 ? 0.152 -4.356 -17.412 1.00 95.31 108 ALA A O 1
ATOM 839 N N . VAL A 1 109 ? 1.244 -2.499 -16.782 1.00 97.12 109 VAL A N 1
ATOM 840 C CA . VAL A 1 109 ? 0.614 -2.384 -15.455 1.00 97.12 109 VAL A CA 1
ATOM 841 C C . VAL A 1 109 ? -0.343 -1.196 -15.315 1.00 97.12 109 VAL A C 1
ATOM 843 O O . VAL A 1 109 ? -0.878 -0.954 -14.231 1.00 97.12 109 VAL A O 1
ATOM 846 N N . LEU A 1 110 ? -0.581 -0.438 -16.390 1.00 96.00 110 LEU A N 1
ATOM 847 C CA . LEU A 1 110 ? -1.312 0.832 -16.340 1.00 96.00 110 LEU A CA 1
ATOM 848 C C . LEU A 1 110 ? -2.749 0.687 -15.815 1.00 96.00 110 LEU A C 1
ATOM 850 O O . LEU A 1 110 ? -3.186 1.477 -14.976 1.00 96.00 110 LEU A O 1
ATOM 854 N N . ASN A 1 111 ? -3.487 -0.315 -16.296 1.00 95.81 111 ASN A N 1
ATOM 855 C CA . ASN A 1 111 ? -4.876 -0.532 -15.880 1.00 95.81 111 ASN A CA 1
ATOM 856 C C . ASN A 1 111 ? -4.964 -0.950 -14.408 1.00 95.81 111 ASN A C 1
ATOM 858 O O . ASN A 1 111 ? -5.797 -0.437 -13.663 1.00 95.81 111 ASN A O 1
ATOM 862 N N . ASP A 1 112 ? -4.048 -1.808 -13.966 1.00 94.81 112 ASP A N 1
ATOM 863 C CA . ASP A 1 112 ? -3.992 -2.260 -12.579 1.00 94.81 112 ASP A CA 1
ATOM 864 C C . ASP A 1 112 ? -3.600 -1.126 -11.623 1.00 94.81 112 ASP A C 1
ATOM 866 O O . ASP A 1 112 ? -4.119 -1.058 -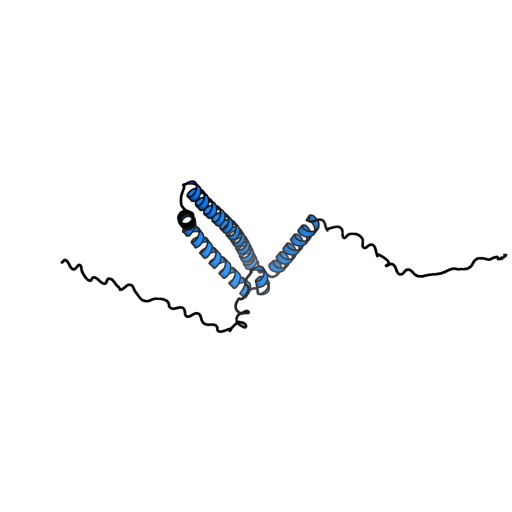10.507 1.00 94.81 112 ASP A O 1
ATOM 870 N N . ARG A 1 113 ? -2.734 -0.195 -12.058 1.00 95.00 113 ARG A N 1
ATOM 871 C CA . ARG A 1 113 ? -2.443 1.039 -11.309 1.00 95.00 113 ARG A CA 1
ATOM 872 C C . ARG A 1 113 ? -3.706 1.863 -11.082 1.00 95.00 113 ARG A C 1
ATOM 874 O O . ARG A 1 113 ? -3.970 2.241 -9.945 1.00 95.00 113 ARG A O 1
ATOM 881 N N . ARG A 1 114 ? -4.511 2.085 -12.126 1.00 95.38 114 ARG A N 1
ATOM 882 C CA . ARG A 1 114 ? -5.778 2.830 -12.012 1.00 95.38 114 ARG A CA 1
ATOM 883 C C . ARG A 1 114 ? -6.752 2.147 -11.051 1.00 95.38 114 ARG A C 1
ATOM 885 O O . ARG A 1 114 ? -7.292 2.798 -10.162 1.00 95.38 114 ARG A O 1
ATOM 892 N N . ALA A 1 115 ? -6.909 0.828 -11.155 1.00 94.31 115 ALA A N 1
ATOM 893 C CA . ALA A 1 115 ? -7.761 0.070 -10.238 1.00 94.31 115 ALA A CA 1
ATOM 894 C C . ALA A 1 115 ? -7.281 0.165 -8.773 1.00 94.31 115 ALA A C 1
ATOM 896 O O . ALA A 1 115 ? -8.090 0.318 -7.853 1.00 94.31 115 ALA A O 1
ATOM 897 N N . LEU A 1 116 ? -5.962 0.122 -8.542 1.00 94.56 116 LEU A N 1
ATOM 898 C CA . LEU A 1 116 ? -5.363 0.340 -7.220 1.00 94.56 116 LEU A CA 1
ATOM 899 C C . LEU A 1 116 ? -5.613 1.763 -6.700 1.00 94.56 116 LEU A C 1
ATOM 901 O O . LEU A 1 116 ? -5.889 1.933 -5.515 1.00 94.56 116 LEU A O 1
ATOM 905 N N . GLU A 1 117 ? -5.554 2.783 -7.555 1.00 94.94 117 GLU A N 1
ATOM 906 C CA . GLU A 1 117 ? -5.847 4.175 -7.183 1.00 94.94 117 GLU A CA 1
ATOM 907 C C . GLU A 1 117 ? -7.313 4.377 -6.776 1.00 94.94 117 GLU A C 1
ATOM 909 O O . GLU A 1 117 ? -7.602 5.056 -5.781 1.00 94.94 117 GLU A O 1
ATOM 914 N N . GLU A 1 118 ? -8.246 3.749 -7.489 1.00 94.44 118 GLU A N 1
ATOM 915 C CA . GLU A 1 118 ? -9.665 3.743 -7.126 1.00 94.44 118 GLU A CA 1
ATOM 916 C C . GLU A 1 118 ? -9.890 3.052 -5.776 1.00 94.44 118 GLU A C 1
ATOM 918 O O . GLU A 1 118 ? -10.572 3.595 -4.901 1.00 94.44 118 GLU A O 1
ATOM 923 N N . GLN A 1 119 ? -9.261 1.891 -5.561 1.00 93.12 119 GLN A N 1
ATOM 924 C CA . GLN A 1 119 ? -9.312 1.184 -4.280 1.00 93.12 119 GLN A CA 1
ATOM 925 C C . GLN A 1 119 ? -8.713 2.031 -3.146 1.00 93.12 119 GLN A C 1
ATOM 927 O O . GLN A 1 119 ? -9.310 2.142 -2.075 1.00 93.12 119 GLN A O 1
ATOM 932 N N . ALA A 1 120 ? -7.579 2.699 -3.382 1.00 93.56 120 ALA A N 1
ATOM 933 C CA . ALA A 1 120 ? -6.969 3.607 -2.414 1.00 93.56 120 ALA A CA 1
ATOM 934 C C . ALA A 1 120 ? -7.898 4.776 -2.061 1.00 93.56 120 ALA A C 1
ATOM 936 O O . ALA A 1 120 ? -7.946 5.208 -0.907 1.00 93.56 120 ALA A O 1
ATOM 937 N N . THR A 1 121 ? -8.635 5.297 -3.042 1.00 93.31 121 THR A N 1
ATOM 938 C CA . THR A 1 121 ? -9.605 6.374 -2.830 1.00 93.31 121 THR A CA 1
ATOM 939 C C . THR A 1 121 ? -10.757 5.900 -1.953 1.00 93.31 121 THR A C 1
ATOM 941 O O . THR A 1 121 ? -11.044 6.557 -0.953 1.00 93.31 121 THR A O 1
ATOM 944 N N . ARG A 1 122 ? -11.344 4.731 -2.244 1.00 92.38 122 ARG A N 1
ATOM 945 C CA . ARG A 1 122 ? -12.393 4.128 -1.402 1.00 92.38 122 ARG A CA 1
ATOM 946 C C . ARG A 1 122 ? -11.919 3.921 0.037 1.00 92.38 122 ARG A C 1
ATOM 948 O O . ARG A 1 122 ? -12.542 4.441 0.958 1.00 92.38 122 ARG A O 1
ATOM 955 N N . LEU A 1 123 ? -10.757 3.289 0.221 1.00 93.75 123 LEU A N 1
ATOM 956 C CA . LEU A 1 123 ? -10.160 3.059 1.542 1.00 93.75 123 LEU A CA 1
ATOM 957 C C . LEU A 1 123 ? -9.952 4.355 2.336 1.00 93.75 123 LEU A C 1
ATOM 959 O O . LEU A 1 123 ? -10.195 4.383 3.542 1.00 93.75 123 LEU A O 1
ATOM 963 N N . ARG A 1 124 ? -9.503 5.434 1.681 1.00 92.88 124 ARG A N 1
ATOM 964 C CA . ARG A 1 124 ? -9.320 6.746 2.325 1.00 92.88 124 ARG A CA 1
ATOM 965 C C . ARG A 1 124 ? -10.647 7.388 2.709 1.00 92.88 124 ARG A C 1
ATOM 967 O O . ARG A 1 124 ? -10.717 8.001 3.771 1.00 92.88 124 ARG A O 1
ATOM 974 N N . THR A 1 125 ? -11.665 7.285 1.861 1.00 92.25 125 THR A N 1
ATOM 975 C CA . THR A 1 125 ? -12.999 7.824 2.148 1.00 92.25 125 THR A CA 1
ATOM 976 C C . THR A 1 125 ? -13.603 7.122 3.359 1.00 92.25 125 THR A C 1
ATOM 978 O O . THR A 1 125 ? -13.912 7.793 4.340 1.00 92.25 125 THR A O 1
ATOM 981 N N . THR A 1 126 ? -13.622 5.786 3.369 1.00 90.12 126 THR A N 1
ATOM 982 C CA . THR A 1 126 ? -14.107 5.001 4.515 1.00 90.12 126 THR A CA 1
ATOM 983 C C . THR A 1 126 ? -13.317 5.303 5.789 1.00 90.12 126 THR A C 1
ATOM 985 O O . THR A 1 126 ? -13.902 5.495 6.853 1.00 90.12 126 THR A O 1
ATOM 988 N N . ALA A 1 127 ? -11.987 5.425 5.695 1.00 89.94 127 ALA A N 1
ATOM 989 C CA . ALA A 1 127 ? -11.154 5.797 6.838 1.00 89.94 127 ALA A CA 1
ATOM 990 C C . ALA A 1 127 ? -11.518 7.183 7.400 1.00 89.94 127 ALA A C 1
ATOM 992 O O . ALA A 1 127 ? -11.580 7.359 8.613 1.00 89.94 127 ALA A O 1
ATOM 993 N N . ARG A 1 128 ? -11.784 8.177 6.545 1.00 90.25 128 ARG A N 1
ATOM 994 C CA . ARG A 1 128 ? -12.189 9.525 6.983 1.00 90.25 128 ARG A CA 1
ATOM 995 C C . ARG A 1 128 ? -13.571 9.538 7.623 1.00 90.25 128 ARG A C 1
ATOM 997 O O . ARG A 1 128 ? -13.759 10.213 8.632 1.00 90.25 128 ARG A O 1
ATOM 1004 N N . GLU A 1 129 ? -14.520 8.800 7.060 1.00 89.62 129 GLU A N 1
ATOM 1005 C CA . GLU A 1 129 ? -15.868 8.668 7.620 1.00 89.62 129 GLU A CA 1
ATOM 1006 C C . GLU A 1 129 ? -15.815 8.046 9.019 1.00 89.62 129 GLU A C 1
ATOM 1008 O O . GLU A 1 129 ? -16.375 8.600 9.968 1.00 89.62 1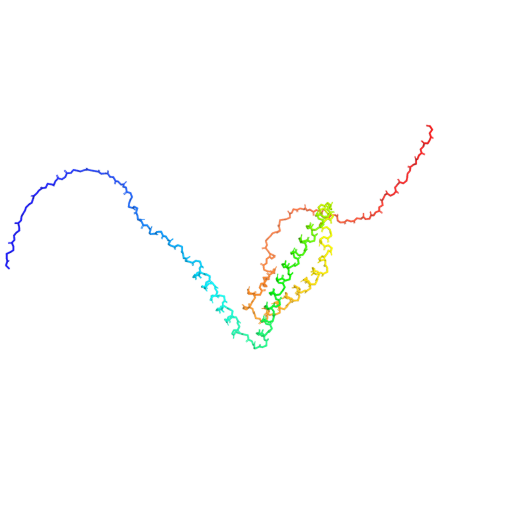29 GLU A O 1
ATOM 1013 N N . GLN A 1 130 ? -15.056 6.957 9.178 1.00 87.44 130 GLN A N 1
ATOM 1014 C CA . GLN A 1 130 ? -14.867 6.328 10.482 1.00 87.44 130 GLN A CA 1
ATOM 1015 C C . GLN A 1 130 ? -14.098 7.211 11.464 1.00 87.44 130 GLN A C 1
ATOM 1017 O O . GLN A 1 130 ? -14.494 7.289 12.620 1.00 87.44 130 GLN A O 1
ATOM 1022 N N . ALA A 1 131 ? -13.051 7.915 11.027 1.00 88.50 131 ALA A N 1
ATOM 1023 C CA . ALA A 1 131 ? -12.313 8.846 11.883 1.00 88.50 131 ALA A CA 1
ATOM 1024 C C . ALA A 1 131 ? -13.187 10.022 12.354 1.00 88.50 131 ALA A C 1
ATOM 1026 O O . ALA A 1 131 ? -13.035 10.487 13.479 1.00 88.50 131 ALA A O 1
ATOM 1027 N N . THR A 1 132 ? -14.122 10.479 11.515 1.00 88.12 132 THR A N 1
ATOM 1028 C CA . THR A 1 132 ? -15.070 11.550 11.865 1.00 88.12 132 THR A CA 1
ATOM 1029 C C . THR A 1 132 ? -16.071 11.078 12.918 1.00 88.12 132 THR A C 1
ATOM 1031 O O . THR A 1 132 ? -16.343 11.795 13.877 1.00 88.12 132 THR A O 1
ATOM 1034 N N . ARG A 1 133 ? -16.604 9.859 12.762 1.00 86.25 133 ARG A N 1
ATOM 1035 C CA . ARG A 1 133 ? -17.555 9.262 13.713 1.00 86.25 133 ARG A CA 1
ATOM 1036 C C . ARG A 1 133 ? -16.876 8.819 15.014 1.00 86.25 133 ARG A C 1
ATOM 1038 O O . ARG A 1 133 ? -17.455 8.953 16.086 1.00 86.25 133 ARG A O 1
ATOM 1045 N N . TYR A 1 134 ? -15.642 8.333 14.914 1.00 85.38 134 TYR A N 1
ATOM 1046 C CA . TYR A 1 134 ? -14.844 7.801 16.012 1.00 85.38 134 TYR A CA 1
ATOM 1047 C C . TYR A 1 134 ? -13.450 8.443 16.027 1.00 85.38 134 TYR A C 1
ATOM 1049 O O . TYR A 1 134 ? -12.478 7.831 15.574 1.00 85.38 134 TYR A O 1
ATOM 1057 N N . PRO A 1 135 ? -13.305 9.649 16.608 1.00 83.75 135 PRO A N 1
ATOM 1058 C CA . PRO A 1 135 ? -12.033 10.380 16.621 1.00 83.75 135 PRO A CA 1
ATOM 1059 C C . PRO A 1 135 ? -10.861 9.590 17.215 1.00 83.75 135 PRO A C 1
ATOM 1061 O O . PRO A 1 135 ? -9.718 9.742 16.788 1.00 83.75 135 PRO A O 1
ATOM 1064 N N . ARG A 1 136 ? -11.142 8.681 18.158 1.00 80.44 136 ARG A N 1
ATOM 1065 C CA . ARG A 1 136 ? -10.138 7.792 18.765 1.00 80.44 136 ARG A CA 1
ATOM 1066 C C . ARG A 1 136 ? -9.501 6.817 17.762 1.00 80.44 136 ARG A C 1
ATOM 1068 O O . ARG A 1 136 ? -8.380 6.377 17.995 1.00 80.44 136 ARG A O 1
ATOM 1075 N N . LEU A 1 137 ? -10.164 6.512 16.642 1.00 78.56 137 LEU A N 1
ATOM 1076 C CA . LEU A 1 137 ? -9.627 5.650 15.583 1.00 78.56 137 LEU A CA 1
ATOM 1077 C C . LEU A 1 137 ? -8.695 6.391 14.610 1.00 78.56 137 LEU A C 1
ATOM 1079 O O . LEU A 1 137 ? -7.917 5.745 13.906 1.00 78.56 137 LEU A O 1
ATOM 1083 N N . ALA A 1 138 ? -8.743 7.728 14.553 1.00 79.31 138 ALA A N 1
ATOM 1084 C CA . ALA A 1 138 ? -8.020 8.519 13.552 1.00 79.31 138 ALA A CA 1
ATOM 1085 C C . ALA A 1 138 ? -6.503 8.218 13.472 1.00 79.31 138 ALA A C 1
ATOM 1087 O O . ALA A 1 138 ? -5.997 8.062 12.353 1.00 79.31 138 ALA A O 1
ATOM 1088 N N . PRO A 1 139 ? -5.771 8.035 14.597 1.00 76.88 139 PRO A N 1
ATOM 1089 C CA . PRO A 1 139 ? -4.352 7.675 14.554 1.00 76.88 139 PRO A CA 1
ATOM 1090 C C . PRO A 1 139 ? -4.096 6.302 13.916 1.00 76.88 139 PRO A C 1
ATOM 1092 O O . PRO A 1 139 ? -3.139 6.142 13.160 1.00 76.88 139 PRO A O 1
ATOM 1095 N N . GLY A 1 140 ? -4.960 5.316 14.186 1.00 73.69 140 GLY A N 1
ATOM 1096 C CA . GLY A 1 140 ? -4.851 3.955 13.644 1.00 73.69 140 GLY A CA 1
ATOM 1097 C C . GLY A 1 140 ? -5.277 3.841 12.177 1.00 73.69 140 GLY A C 1
ATOM 1098 O O . GLY A 1 140 ? -4.802 2.968 11.454 1.00 73.69 140 GLY A O 1
ATOM 1099 N N . LEU A 1 141 ? -6.125 4.760 11.713 1.00 78.06 141 LEU A N 1
ATOM 1100 C CA . LEU A 1 141 ? -6.614 4.823 10.335 1.00 78.06 141 LEU A CA 1
ATOM 1101 C C . LEU A 1 141 ? -5.638 5.532 9.377 1.00 78.06 141 LEU A C 1
ATOM 1103 O O . LEU A 1 141 ? -5.867 5.560 8.167 1.00 78.06 141 LEU A O 1
ATOM 1107 N N . GLY A 1 142 ? -4.545 6.111 9.893 1.00 69.00 142 GLY A N 1
ATOM 1108 C CA . GLY A 1 142 ? -3.577 6.863 9.087 1.00 69.00 142 GLY A CA 1
ATOM 1109 C C . GLY A 1 142 ? -4.159 8.147 8.484 1.00 69.00 142 GLY A C 1
ATOM 1110 O O . GLY A 1 142 ? -3.596 8.701 7.536 1.00 69.00 142 GLY A O 1
ATOM 1111 N N . VAL A 1 143 ? -5.284 8.626 9.024 1.00 64.19 143 VAL A N 1
ATOM 1112 C CA . VAL A 1 143 ? -5.907 9.896 8.649 1.00 64.19 143 VAL A CA 1
ATOM 1113 C C . VAL A 1 143 ? -5.169 10.997 9.404 1.00 64.19 143 VAL A C 1
ATOM 1115 O O . VAL A 1 143 ? -5.619 11.494 10.428 1.00 64.19 143 VAL A O 1
ATOM 1118 N N . GLN A 1 144 ? -3.978 11.352 8.927 1.00 55.44 144 GLN A N 1
ATOM 1119 C CA . GLN A 1 144 ? -3.349 12.596 9.354 1.00 55.44 144 GLN A CA 1
ATOM 1120 C C . GLN A 1 144 ? -4.037 13.733 8.604 1.00 55.44 144 GLN A C 1
ATOM 1122 O O . GLN A 1 144 ? -3.902 13.860 7.381 1.00 55.44 144 GLN A O 1
ATOM 1127 N N . ASP A 1 145 ? -4.798 14.545 9.334 1.00 46.91 145 ASP A N 1
ATOM 1128 C CA . ASP A 1 145 ? -5.345 15.791 8.822 1.00 46.91 145 ASP A CA 1
ATOM 1129 C C . ASP A 1 145 ? -4.198 16.684 8.345 1.00 46.91 145 ASP A C 1
ATOM 1131 O O . ASP A 1 145 ? -3.588 17.433 9.106 1.00 46.91 145 ASP A O 1
ATOM 1135 N N . ARG A 1 146 ? -3.948 16.697 7.031 1.00 48.84 146 ARG A N 1
ATOM 1136 C CA . ARG A 1 146 ? -3.085 17.709 6.395 1.00 48.84 146 ARG A CA 1
ATOM 1137 C C . ARG A 1 146 ? -3.657 19.133 6.502 1.00 48.84 146 ARG A C 1
ATOM 1139 O O . ARG A 1 146 ? -3.141 20.042 5.863 1.00 48.84 146 ARG A O 1
ATOM 1146 N N . ARG A 1 147 ? -4.726 19.348 7.278 1.00 44.72 147 ARG A N 1
ATOM 1147 C CA . ARG A 1 147 ? -5.239 20.675 7.633 1.00 44.72 147 ARG A CA 1
ATOM 1148 C C . ARG A 1 147 ? -4.523 21.292 8.840 1.00 44.72 147 ARG A C 1
ATOM 1150 O O . ARG A 1 147 ? -4.559 22.507 8.968 1.00 44.72 147 ARG A O 1
ATOM 1157 N N . ALA A 1 148 ? -3.784 20.517 9.640 1.00 40.00 148 ALA A N 1
ATOM 1158 C CA . ALA A 1 148 ? -2.986 21.041 10.759 1.00 40.00 148 ALA A CA 1
ATOM 1159 C C . ALA A 1 148 ? -1.536 21.437 10.381 1.00 40.00 148 ALA A C 1
ATOM 1161 O O . ALA A 1 148 ? -0.730 21.733 11.256 1.00 40.00 148 ALA A O 1
ATOM 1162 N N . GLY A 1 149 ? -1.189 21.446 9.085 1.00 38.25 149 GLY A N 1
ATOM 1163 C CA . GLY A 1 149 ? 0.168 21.734 8.587 1.00 38.25 149 GLY A CA 1
ATOM 1164 C C . GLY A 1 149 ? 0.276 22.897 7.597 1.00 38.25 149 GLY A C 1
ATOM 1165 O O . GLY A 1 149 ? 1.329 23.082 6.995 1.00 38.25 149 GLY A O 1
ATOM 1166 N N . ALA A 1 150 ? -0.782 23.688 7.403 1.00 38.69 150 ALA A N 1
ATOM 1167 C CA . ALA A 1 150 ? -0.770 24.841 6.501 1.00 38.69 150 ALA A CA 1
ATOM 1168 C C . ALA A 1 150 ? -0.397 26.158 7.212 1.00 38.69 150 ALA A C 1
ATOM 1170 O O . ALA A 1 150 ? -0.991 27.185 6.921 1.00 38.69 150 ALA A O 1
ATOM 1171 N N . VAL A 1 151 ? 0.570 26.155 8.143 1.00 47.12 151 VAL A N 1
ATOM 1172 C CA . VAL A 1 151 ? 1.191 27.389 8.675 1.00 47.12 151 VAL A CA 1
ATOM 1173 C C . VAL A 1 151 ? 2.660 27.141 9.064 1.00 47.12 151 VAL A C 1
ATOM 1175 O O . VAL A 1 151 ? 2.990 27.015 10.237 1.00 47.12 151 VAL A O 1
ATOM 1178 N N . ARG A 1 152 ? 3.560 27.059 8.077 1.00 43.22 152 ARG A N 1
ATOM 1179 C CA . ARG A 1 152 ? 4.936 27.616 8.110 1.00 43.22 152 ARG A CA 1
ATOM 1180 C C . ARG A 1 152 ? 5.670 27.211 6.837 1.00 43.22 152 ARG A C 1
ATOM 1182 O O . ARG A 1 152 ? 5.987 26.047 6.642 1.00 43.22 152 ARG A O 1
ATOM 1189 N N . GLY A 1 153 ? 5.948 28.189 5.984 1.00 36.19 153 GLY A N 1
ATOM 1190 C CA . GLY A 1 153 ? 6.706 27.963 4.753 1.00 36.19 153 GLY A CA 1
ATOM 1191 C C . GLY A 1 153 ? 6.413 28.943 3.624 1.00 36.19 153 GLY A C 1
ATOM 1192 O O . GLY A 1 153 ? 6.706 28.633 2.479 1.00 36.19 153 GLY A O 1
ATOM 1193 N N . GLY A 1 154 ? 5.842 30.117 3.912 1.00 35.72 154 GLY A N 1
ATOM 1194 C CA . GLY A 1 154 ? 5.859 31.238 2.978 1.00 35.72 154 GLY A CA 1
ATOM 1195 C C . GLY A 1 154 ? 7.264 31.828 2.910 1.00 35.72 154 GLY A C 1
ATOM 1196 O O . GLY A 1 154 ? 7.515 32.878 3.490 1.00 35.72 154 GLY A O 1
ATOM 1197 N N . ARG A 1 155 ? 8.189 31.137 2.239 1.00 36.72 155 ARG A N 1
ATOM 1198 C CA . ARG A 1 155 ? 9.359 31.782 1.650 1.00 36.72 155 ARG A CA 1
ATOM 1199 C C . ARG A 1 155 ? 9.059 31.890 0.166 1.00 36.72 155 ARG A C 1
ATOM 1201 O O . ARG A 1 155 ? 9.080 30.903 -0.563 1.00 36.72 155 ARG A O 1
ATOM 1208 N N . ALA A 1 156 ? 8.646 33.091 -0.216 1.00 46.91 156 ALA A N 1
ATOM 1209 C CA . ALA A 1 156 ? 8.653 33.518 -1.593 1.00 46.91 156 ALA A CA 1
ATOM 1210 C C . ALA A 1 156 ? 10.078 33.344 -2.116 1.00 46.91 156 ALA A C 1
ATOM 1212 O O . ALA A 1 156 ? 10.977 33.989 -1.599 1.00 46.91 156 ALA A O 1
ATOM 1213 N N . ASP A 1 157 ? 10.258 32.477 -3.102 1.00 40.00 157 ASP A N 1
ATOM 1214 C CA . ASP A 1 157 ? 11.290 32.648 -4.112 1.00 40.00 157 ASP A CA 1
ATOM 1215 C C . ASP A 1 157 ? 10.749 32.085 -5.420 1.00 40.00 157 ASP A C 1
ATOM 1217 O O . ASP A 1 157 ? 10.275 30.951 -5.518 1.00 40.00 157 ASP A O 1
ATOM 1221 N N . GLY A 1 158 ? 10.683 32.986 -6.393 1.00 45.72 158 GLY A N 1
ATOM 1222 C CA . GLY A 1 158 ? 9.952 32.810 -7.626 1.00 45.72 158 GLY A CA 1
ATOM 1223 C C . GLY A 1 158 ? 10.523 31.700 -8.493 1.00 45.72 158 GLY A C 1
ATOM 1224 O O . GLY A 1 158 ? 11.692 31.708 -8.860 1.00 45.72 158 GLY A O 1
ATOM 1225 N N . VAL A 1 159 ? 9.634 30.828 -8.954 1.00 39.44 159 VAL A N 1
ATOM 1226 C CA . VAL A 1 159 ? 9.805 30.161 -10.240 1.00 39.44 159 VAL A CA 1
ATOM 1227 C C . VAL A 1 159 ? 8.533 30.424 -11.030 1.00 39.44 159 VAL A C 1
ATOM 1229 O O . VAL A 1 159 ? 7.467 29.880 -10.742 1.00 39.44 159 VAL A O 1
ATOM 1232 N N . LYS A 1 160 ? 8.634 31.333 -12.004 1.00 41.19 160 LYS A N 1
ATOM 1233 C CA . LYS A 1 160 ? 7.577 31.584 -12.981 1.00 41.19 160 LYS A CA 1
ATOM 1234 C C . LYS A 1 160 ? 7.354 30.294 -13.771 1.00 41.19 160 LYS A C 1
ATOM 1236 O O . LYS A 1 160 ? 8.150 29.944 -14.635 1.00 41.19 160 LYS A O 1
ATOM 1241 N N . PHE A 1 161 ? 6.254 29.603 -13.494 1.00 39.25 161 PHE A N 1
ATOM 1242 C CA . PHE A 1 161 ? 5.685 28.646 -14.432 1.00 39.25 161 PHE A CA 1
ATOM 1243 C C . PHE A 1 161 ? 5.086 29.428 -15.600 1.00 39.25 161 PHE A C 1
ATOM 1245 O O . PHE A 1 161 ? 4.028 30.038 -15.461 1.00 39.25 161 PHE A O 1
ATOM 1252 N N . GLN A 1 162 ? 5.741 29.394 -16.757 1.00 41.03 162 GLN A N 1
ATOM 1253 C CA . GLN A 1 162 ? 5.106 29.755 -18.019 1.00 41.03 162 GLN A CA 1
ATOM 1254 C C . GLN A 1 162 ? 4.672 28.458 -18.707 1.00 41.03 162 GLN A C 1
ATOM 1256 O O . GLN A 1 162 ? 5.445 27.797 -19.396 1.00 41.03 162 GLN A O 1
ATOM 1261 N N . ARG A 1 163 ? 3.419 28.053 -18.459 1.00 40.41 163 ARG A N 1
ATOM 1262 C CA . ARG A 1 163 ? 2.716 27.098 -19.321 1.00 40.41 163 ARG A CA 1
ATOM 1263 C C . ARG A 1 163 ? 2.157 27.855 -20.522 1.00 40.41 163 ARG A 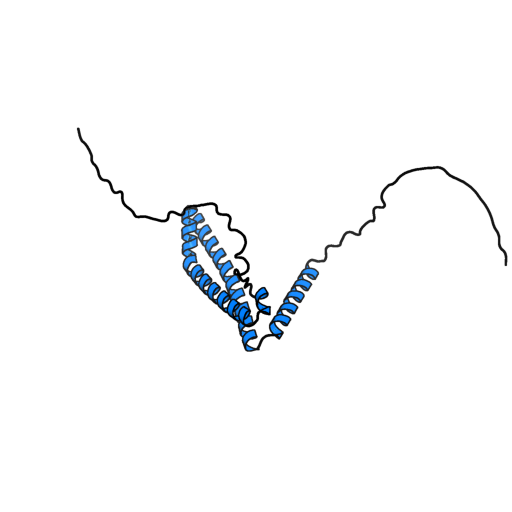C 1
ATOM 1265 O O . ARG A 1 163 ? 1.265 28.675 -20.351 1.00 40.41 163 ARG A O 1
ATOM 1272 N N . GLY A 1 164 ? 2.647 27.480 -21.700 1.00 39.25 164 GLY A N 1
ATOM 1273 C CA . GLY A 1 164 ? 1.831 27.185 -22.877 1.00 39.25 164 GLY A CA 1
ATOM 1274 C C . GLY A 1 164 ? 1.356 28.353 -23.738 1.00 39.25 164 GLY A C 1
ATOM 1275 O O . GLY A 1 164 ? 0.398 29.020 -23.378 1.00 39.25 164 GLY A O 1
ATOM 1276 N N . VAL A 1 165 ? 1.903 28.448 -24.957 1.00 41.81 165 VAL A N 1
ATOM 1277 C CA . VAL A 1 165 ? 1.137 28.807 -26.164 1.00 41.81 165 VAL A CA 1
ATOM 1278 C C . VAL A 1 165 ? 1.733 28.073 -27.378 1.00 41.81 165 VAL A C 1
ATOM 1280 O O . VAL A 1 165 ? 2.856 28.356 -27.764 1.00 41.81 165 VAL A O 1
ATOM 1283 N N . GLY A 1 166 ? 0.966 27.127 -27.933 1.00 36.31 166 GLY A N 1
ATOM 1284 C CA . GLY A 1 166 ? 0.684 26.946 -29.370 1.00 36.31 166 GLY A CA 1
ATOM 1285 C C . GLY A 1 166 ? 1.803 26.670 -30.406 1.00 36.31 166 GLY A C 1
ATOM 1286 O O . GLY A 1 166 ? 2.822 27.347 -30.424 1.00 36.31 166 GLY A O 1
ATOM 1287 N N . PRO A 1 167 ? 1.571 25.758 -31.376 1.00 51.91 167 PRO A N 1
ATOM 1288 C CA . PRO A 1 167 ? 2.498 25.461 -32.466 1.00 51.91 167 PRO A CA 1
ATOM 1289 C C . PRO A 1 167 ? 2.331 26.464 -33.618 1.00 51.91 167 PRO A C 1
ATOM 1291 O O . PRO A 1 167 ? 1.322 26.425 -34.317 1.00 51.91 167 PRO A O 1
ATOM 1294 N N . ARG A 1 168 ? 3.308 27.345 -33.855 1.00 47.16 168 ARG A N 1
ATOM 1295 C CA . ARG A 1 168 ? 3.427 28.128 -35.100 1.00 47.16 168 ARG A CA 1
ATOM 1296 C C . ARG A 1 168 ? 4.871 28.565 -35.319 1.00 47.16 168 ARG A C 1
ATOM 1298 O O . ARG A 1 168 ? 5.287 29.542 -34.724 1.00 47.16 168 ARG A O 1
ATOM 1305 N N . ASP A 1 169 ? 5.584 27.863 -36.193 1.00 45.19 169 ASP A N 1
ATOM 1306 C CA . ASP A 1 169 ? 6.535 28.468 -37.139 1.00 45.19 169 ASP A CA 1
ATOM 1307 C C . ASP A 1 169 ? 6.923 27.420 -38.200 1.00 45.19 169 ASP A C 1
ATOM 1309 O O . ASP A 1 169 ? 8.049 26.945 -38.304 1.00 45.19 169 ASP A O 1
ATOM 1313 N N . LEU A 1 170 ? 5.939 27.053 -39.028 1.00 46.78 170 LEU A N 1
ATOM 1314 C CA . LEU A 1 170 ? 6.204 26.697 -40.420 1.00 46.78 170 LEU A CA 1
ATOM 1315 C C . LEU A 1 170 ? 6.504 28.011 -41.148 1.00 46.78 170 LEU A C 1
ATOM 1317 O O . LEU A 1 170 ? 5.585 28.693 -41.601 1.00 46.78 170 LEU A O 1
ATOM 1321 N N . ARG A 1 171 ? 7.782 28.386 -41.244 1.00 44.69 171 ARG A N 1
ATOM 1322 C CA . ARG A 1 171 ? 8.230 29.409 -42.195 1.00 44.69 171 ARG A CA 1
ATOM 1323 C C . ARG A 1 171 ? 8.975 28.747 -43.341 1.00 44.69 171 ARG A C 1
ATOM 1325 O O . ARG A 1 171 ? 10.162 28.458 -43.267 1.00 44.69 171 ARG A O 1
ATOM 1332 N N . PHE A 1 172 ? 8.214 28.538 -44.408 1.00 41.34 172 PHE A N 1
ATOM 1333 C CA . PHE A 1 172 ? 8.701 28.510 -45.779 1.00 41.34 172 PHE A CA 1
ATOM 1334 C C . PHE A 1 172 ? 9.397 29.835 -46.123 1.00 41.34 172 PHE A C 1
ATOM 1336 O 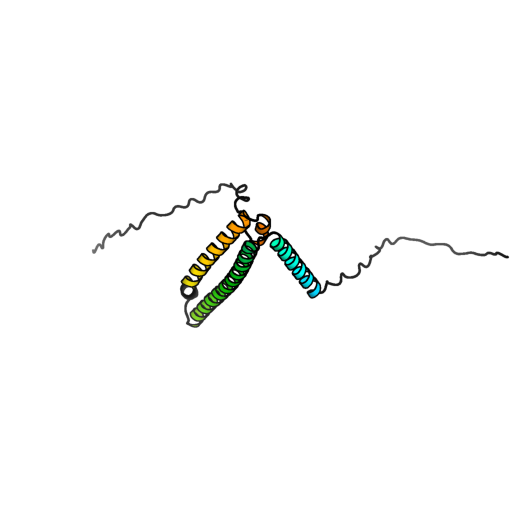O . PHE A 1 172 ? 8.805 30.896 -45.927 1.00 41.34 172 PHE A O 1
ATOM 1343 N N . ALA A 1 173 ? 10.597 29.767 -46.703 1.00 43.59 173 ALA A N 1
ATOM 1344 C CA . ALA A 1 173 ? 11.104 30.716 -47.703 1.00 43.59 173 ALA A CA 1
ATOM 1345 C C . ALA A 1 173 ? 12.375 30.143 -48.379 1.00 43.59 173 ALA A C 1
ATOM 1347 O O .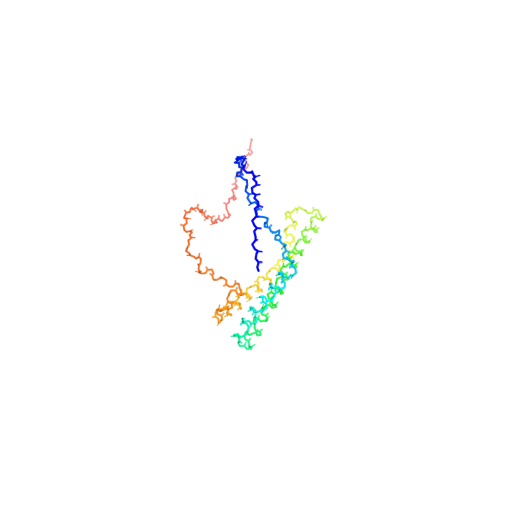 ALA A 1 173 ? 13.022 29.277 -47.798 1.00 43.59 173 ALA A O 1
ATOM 1348 N N . PRO A 1 174 ? 12.712 30.552 -49.615 1.00 56.16 174 PRO A N 1
ATOM 1349 C CA . PRO A 1 174 ? 12.911 29.603 -50.707 1.00 56.16 174 PRO A CA 1
ATOM 1350 C C . PRO A 1 174 ? 14.352 29.475 -51.213 1.00 56.16 174 PRO A C 1
ATOM 1352 O O . PRO A 1 174 ? 15.191 30.358 -51.043 1.00 56.16 174 PRO A O 1
ATOM 1355 N N . HIS A 1 175 ? 14.578 28.379 -51.944 1.00 44.34 175 HIS A N 1
ATOM 1356 C CA . HIS A 1 175 ? 15.676 28.205 -52.889 1.00 44.34 175 HIS A CA 1
ATOM 1357 C C . HIS A 1 175 ? 15.849 29.439 -53.789 1.00 44.34 175 HIS A C 1
ATOM 1359 O O . HIS A 1 175 ? 14.923 29.836 -54.499 1.00 44.34 175 HIS A O 1
ATOM 1365 N N . ARG A 1 176 ? 17.066 29.987 -53.837 1.00 49.53 176 ARG A N 1
ATOM 1366 C CA . ARG A 1 176 ? 17.548 30.737 -54.999 1.00 49.53 176 ARG A CA 1
ATOM 1367 C C . ARG A 1 176 ? 18.615 29.915 -55.708 1.00 49.53 176 ARG A C 1
ATOM 1369 O O . ARG A 1 176 ? 19.714 29.741 -55.198 1.00 49.53 176 ARG A O 1
ATOM 1376 N N . HIS A 1 177 ? 18.250 29.448 -56.895 1.00 42.62 177 HIS A N 1
ATOM 1377 C CA . HIS A 1 177 ? 19.183 29.176 -57.976 1.00 42.62 177 HIS A CA 1
ATOM 1378 C C . HIS A 1 177 ? 19.745 30.503 -58.496 1.00 42.62 177 HIS A C 1
ATOM 1380 O O . HIS A 1 177 ? 18.970 31.374 -58.902 1.00 42.62 177 HIS A O 1
ATOM 1386 N N . ARG A 1 178 ? 21.069 30.627 -58.520 1.00 56.66 178 ARG A N 1
ATOM 1387 C CA . ARG A 1 178 ? 21.855 31.028 -59.693 1.00 56.66 178 ARG A CA 1
ATOM 1388 C C . ARG A 1 178 ? 23.323 30.737 -59.433 1.00 56.66 178 ARG A C 1
ATOM 1390 O O . ARG A 1 178 ? 23.792 31.125 -58.344 1.00 56.66 178 ARG A O 1
#

Foldseek 3Di:
DDDDDDDDDDDDDDDDDPDDDPPPDPPDDPDDPVVVVVVVVVVVVVLVVVLLVPDDPVVSVLVVVLVVLVVVLVVLVVVLVVQLVVQLVVCVVVVDDSVVSNVRSCVVSVVVVVVSVVSVVVSVVSLVVSCVVPVSCNVVSVPDPPVVVPPDDPPDDDDDDDDDDDDDDPDDDDDDDD

Secondary structure (DSSP, 8-state):
------------------------PPP-PPPPHHHHHHHHHHHHHHHHHHHHHTS-HHHHHHHHHHHHHHHHHHHHHHHHHHHHHHHHHHHHHTT--HHHHHHHHHHHHHHHHHHHHHHHHHHHHHHHHHHHH-GGGTTTTT---TTTT-SS--------------------------

Organism: Deinococcus peraridilitoris (strain DSM 19664 / LMG 22246 / CIP 109416 / KR-200) (NCBI:txid937777)

pLDDT: mean 72.7, std 23.23, range [35.38, 98.56]